Protein AF-A0A952WZS5-F1 (afdb_monomer_lite)

Structure (mmCIF, N/CA/C/O backbone):
data_AF-A0A952WZS5-F1
#
_entry.id   AF-A0A952WZS5-F1
#
loop_
_atom_site.group_PDB
_atom_site.id
_atom_site.type_symbol
_atom_site.label_atom_id
_atom_site.label_alt_id
_atom_site.label_comp_id
_atom_site.label_asym_id
_atom_site.label_entity_id
_atom_site.label_seq_id
_atom_site.pdbx_PDB_ins_code
_atom_site.Cartn_x
_atom_site.Cartn_y
_atom_site.Cartn_z
_atom_site.occupancy
_atom_site.B_iso_or_equiv
_atom_site.auth_seq_id
_atom_site.auth_comp_id
_atom_site.auth_asym_id
_atom_site.auth_atom_id
_atom_site.pdbx_PDB_model_num
ATOM 1 N N . MET A 1 1 ? 8.957 9.276 14.488 1.00 33.31 1 MET A N 1
ATOM 2 C CA . MET A 1 1 ? 8.716 8.084 13.645 1.00 33.31 1 MET A CA 1
ATOM 3 C C . MET A 1 1 ? 7.245 7.718 13.756 1.00 33.31 1 MET A C 1
ATOM 5 O O . MET A 1 1 ? 6.819 7.330 14.834 1.00 33.31 1 MET A O 1
ATOM 9 N N . ALA A 1 2 ? 6.443 7.929 12.710 1.00 44.44 2 ALA A N 1
ATOM 10 C CA . ALA A 1 2 ? 5.041 7.517 12.729 1.00 44.44 2 ALA A CA 1
ATOM 11 C C . ALA A 1 2 ? 4.972 5.999 12.530 1.00 44.44 2 ALA A C 1
ATOM 13 O O . ALA A 1 2 ? 5.515 5.483 11.553 1.00 44.44 2 ALA A O 1
ATOM 14 N N . ILE A 1 3 ? 4.330 5.287 13.458 1.00 46.34 3 ILE A N 1
ATOM 15 C CA . ILE A 1 3 ? 4.021 3.866 13.295 1.00 46.34 3 ILE A CA 1
ATOM 16 C C . ILE A 1 3 ? 3.137 3.765 12.052 1.00 46.34 3 ILE A C 1
ATOM 18 O O . ILE A 1 3 ? 1.990 4.216 12.060 1.00 46.34 3 ILE A O 1
ATOM 22 N N . LYS A 1 4 ? 3.690 3.228 10.961 1.00 57.06 4 LYS A N 1
ATOM 23 C CA . LYS A 1 4 ? 2.945 2.940 9.737 1.00 57.06 4 LYS A CA 1
ATOM 24 C C . LYS A 1 4 ? 1.898 1.900 10.132 1.00 57.06 4 LYS A C 1
ATOM 26 O O . LYS A 1 4 ? 2.222 0.728 10.298 1.00 57.06 4 LYS A O 1
ATOM 31 N N . LYS A 1 5 ? 0.664 2.332 10.405 1.00 64.69 5 LYS A N 1
ATOM 32 C CA . LYS A 1 5 ? -0.430 1.410 10.713 1.00 64.69 5 LYS A CA 1
ATOM 33 C C . LYS A 1 5 ? -0.673 0.606 9.443 1.00 64.69 5 LYS A C 1
ATOM 35 O O . LYS A 1 5 ? -1.304 1.110 8.520 1.00 64.69 5 LYS A O 1
ATOM 40 N N . VAL A 1 6 ? -0.103 -0.595 9.388 1.00 71.44 6 VAL A N 1
ATOM 41 C CA . VAL A 1 6 ? -0.283 -1.542 8.289 1.00 71.44 6 VAL A CA 1
ATOM 42 C C . VAL A 1 6 ? -1.787 -1.779 8.154 1.00 71.44 6 VAL A C 1
ATOM 44 O O . VAL A 1 6 ? -2.427 -2.273 9.083 1.00 71.44 6 VAL A O 1
ATOM 47 N N . LEU A 1 7 ? -2.373 -1.318 7.046 1.00 83.88 7 LEU A N 1
ATOM 48 C CA . LEU A 1 7 ? -3.822 -1.402 6.822 1.00 83.88 7 LEU A CA 1
ATOM 49 C C . LEU A 1 7 ? -4.242 -2.766 6.272 1.00 83.88 7 LEU A C 1
ATOM 51 O O . LEU A 1 7 ? -5.407 -3.130 6.409 1.00 83.88 7 LEU A O 1
ATOM 55 N N . LEU A 1 8 ? -3.300 -3.510 5.689 1.00 91.31 8 LEU A N 1
ATOM 56 C CA . LEU A 1 8 ? -3.502 -4.851 5.150 1.00 91.31 8 LEU A CA 1
ATOM 57 C C . LEU A 1 8 ? -2.653 -5.862 5.905 1.00 91.31 8 LEU A C 1
ATOM 59 O O . LEU A 1 8 ? -1.423 -5.794 5.868 1.00 91.31 8 LEU A O 1
ATOM 63 N N . THR A 1 9 ? -3.305 -6.838 6.533 1.00 93.19 9 THR A N 1
ATOM 64 C CA . THR A 1 9 ? -2.587 -7.996 7.072 1.00 93.19 9 THR A CA 1
ATOM 65 C C . THR A 1 9 ? -1.964 -8.801 5.932 1.00 93.19 9 THR A C 1
ATOM 67 O O . THR A 1 9 ? -2.453 -8.774 4.800 1.00 93.19 9 THR A O 1
ATOM 70 N N . ASP A 1 10 ? -0.907 -9.560 6.218 1.00 94.06 10 ASP A N 1
ATOM 71 C CA . ASP A 1 10 ? -0.261 -10.394 5.196 1.00 94.06 10 ASP A CA 1
ATOM 72 C C . ASP A 1 10 ? -1.234 -11.423 4.608 1.00 94.06 10 ASP A C 1
ATOM 74 O O . ASP A 1 10 ? -1.277 -11.621 3.400 1.00 94.06 10 ASP A O 1
ATOM 78 N N . ALA A 1 11 ? -2.114 -11.994 5.435 1.00 95.62 11 ALA A N 1
ATOM 79 C CA . ALA A 1 11 ? -3.145 -12.921 4.975 1.00 95.62 11 ALA A CA 1
ATOM 80 C C . ALA A 1 11 ? -4.162 -12.272 4.017 1.00 95.62 11 ALA A C 1
ATOM 82 O O . ALA A 1 11 ? -4.664 -12.932 3.108 1.00 95.62 11 ALA A O 1
ATOM 83 N N . GLN A 1 12 ? -4.494 -10.992 4.211 1.00 95.19 12 GLN A N 1
ATOM 84 C CA . GLN A 1 12 ? -5.330 -10.249 3.264 1.00 95.19 12 GLN A CA 1
ATOM 85 C C . GLN A 1 12 ? -4.556 -9.956 1.980 1.00 95.19 12 GLN A C 1
ATOM 87 O O . GLN A 1 12 ? -5.091 -10.135 0.888 1.00 95.19 12 GLN A O 1
ATOM 92 N N . TRP A 1 13 ? -3.293 -9.549 2.109 1.00 95.25 13 TRP A N 1
ATOM 93 C CA . TRP A 1 13 ? -2.430 -9.275 0.969 1.00 95.25 13 TRP A CA 1
ATOM 94 C C . TRP A 1 13 ? -2.240 -10.503 0.075 1.00 95.25 13 TRP A C 1
ATOM 96 O O . TRP A 1 13 ? -2.405 -10.393 -1.136 1.00 95.25 13 TRP A O 1
ATOM 106 N N . GLU A 1 14 ? -1.998 -11.683 0.645 1.00 96.94 14 GLU A N 1
ATOM 107 C CA . GLU A 1 14 ? -1.830 -12.919 -0.130 1.00 96.94 14 GLU A CA 1
ATOM 108 C C . GLU A 1 14 ? -3.084 -13.314 -0.920 1.00 96.94 14 GLU A C 1
ATOM 110 O O . GLU A 1 14 ? -2.975 -13.906 -1.991 1.00 96.94 14 GLU A O 1
ATOM 115 N N . LYS A 1 15 ? -4.279 -12.933 -0.453 1.00 96.94 15 LYS A N 1
ATOM 116 C CA . LYS A 1 15 ? -5.525 -13.128 -1.213 1.00 96.94 15 LYS A CA 1
ATOM 117 C C . LYS A 1 15 ? -5.686 -12.119 -2.352 1.00 96.94 15 LYS A C 1
ATOM 119 O O . LYS A 1 15 ? -6.285 -12.448 -3.369 1.00 96.94 15 LYS A O 1
ATOM 124 N N . LEU A 1 16 ? -5.181 -10.897 -2.178 1.00 95.25 16 LEU A N 1
ATOM 125 C CA . LEU A 1 16 ? -5.357 -9.795 -3.129 1.00 95.25 16 LEU A CA 1
ATOM 126 C C . LEU A 1 16 ? -4.284 -9.771 -4.216 1.00 95.25 16 LEU A C 1
ATOM 128 O O . LEU A 1 16 ? -4.613 -9.570 -5.381 1.00 95.25 16 LEU A O 1
ATOM 132 N N . ARG A 1 17 ? -3.018 -10.009 -3.857 1.00 95.19 17 ARG A N 1
ATOM 133 C CA . ARG A 1 17 ? -1.870 -10.006 -4.773 1.00 95.19 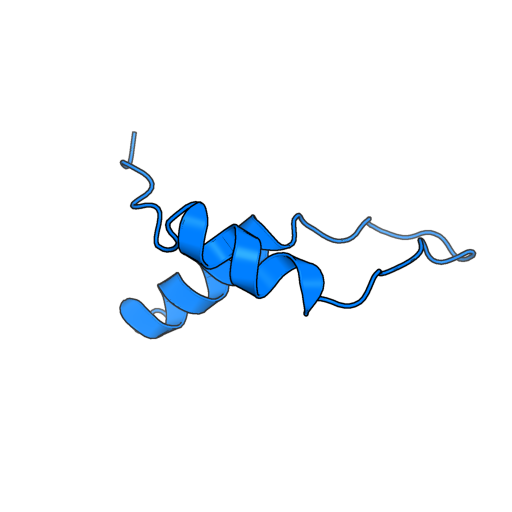17 ARG A CA 1
ATOM 134 C C . ARG A 1 17 ? -2.108 -10.776 -6.082 1.00 95.19 17 ARG A C 1
ATOM 136 O O . ARG A 1 17 ? -1.806 -10.203 -7.124 1.00 95.19 17 ARG A O 1
ATOM 143 N N . PRO A 1 18 ? -2.649 -12.013 -6.093 1.00 96.62 18 PRO A N 1
ATOM 144 C CA . PRO A 1 18 ? -2.847 -12.752 -7.343 1.00 96.62 18 PRO A CA 1
ATOM 145 C C . PRO A 1 18 ? -3.914 -12.144 -8.266 1.00 96.62 18 PRO A C 1
ATOM 147 O O . PRO A 1 18 ? -3.954 -12.486 -9.443 1.00 96.62 18 PRO A O 1
ATOM 150 N N . LEU A 1 19 ? -4.771 -11.252 -7.760 1.00 95.88 19 LEU A N 1
ATOM 151 C CA . LEU A 1 19 ? -5.793 -10.562 -8.553 1.00 95.88 19 LEU A CA 1
ATOM 152 C C . LEU A 1 19 ? -5.244 -9.316 -9.261 1.00 95.88 19 LEU A C 1
ATOM 154 O O . LEU A 1 19 ? -5.922 -8.738 -10.110 1.00 95.88 19 LEU A O 1
ATOM 158 N N . ILE A 1 20 ? -4.035 -8.877 -8.904 1.00 93.19 20 ILE A N 1
ATOM 159 C CA . ILE A 1 20 ? -3.400 -7.709 -9.506 1.00 93.19 20 ILE A CA 1
ATOM 160 C C . ILE A 1 20 ? -2.719 -8.152 -10.807 1.00 93.19 20 ILE A C 1
ATOM 162 O O . ILE A 1 20 ? -1.888 -9.063 -10.787 1.00 93.19 20 ILE A O 1
ATOM 166 N N . PRO A 1 21 ? -3.045 -7.530 -11.955 1.00 91.00 21 PRO A N 1
ATOM 167 C CA . PRO A 1 21 ? -2.447 -7.911 -13.224 1.00 91.00 21 PRO A CA 1
ATOM 168 C C . PRO A 1 21 ? -0.947 -7.613 -13.224 1.00 91.00 21 PRO A C 1
ATOM 170 O O . PRO A 1 21 ? -0.503 -6.553 -12.774 1.00 91.00 21 PRO A O 1
ATOM 173 N N . GLN A 1 22 ? -0.163 -8.527 -13.796 1.00 88.44 22 GLN A N 1
ATOM 174 C CA . GLN A 1 22 ? 1.256 -8.283 -14.019 1.00 88.44 22 GLN A CA 1
ATOM 175 C C . GLN A 1 22 ? 1.434 -7.133 -15.013 1.00 88.44 22 GLN A C 1
ATOM 177 O O . GLN A 1 22 ? 0.830 -7.113 -16.087 1.00 88.44 22 GLN A O 1
ATOM 182 N N . ARG A 1 23 ? 2.282 -6.168 -14.652 1.00 86.50 23 ARG A N 1
ATOM 183 C CA . ARG A 1 23 ? 2.566 -4.983 -15.467 1.00 86.50 23 ARG A CA 1
ATOM 184 C C . ARG A 1 23 ? 3.994 -5.065 -16.006 1.00 86.50 23 ARG A C 1
ATOM 186 O O . ARG A 1 23 ? 4.923 -4.667 -15.298 1.00 86.50 23 ARG A O 1
ATOM 193 N N . PRO A 1 24 ? 4.202 -5.602 -17.224 1.00 86.00 24 PRO A N 1
ATOM 194 C CA . PRO A 1 24 ? 5.531 -5.650 -17.817 1.00 86.00 24 PRO A CA 1
ATOM 195 C C . PRO A 1 24 ? 6.066 -4.233 -18.045 1.00 86.00 24 PRO A C 1
ATOM 197 O O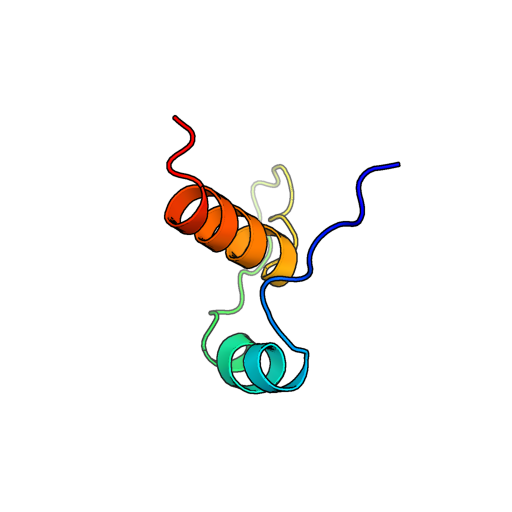 . PRO A 1 24 ? 5.310 -3.281 -18.260 1.00 86.00 24 PRO A O 1
ATOM 200 N N . ARG A 1 25 ? 7.393 -4.081 -17.995 1.00 86.12 25 ARG A N 1
ATOM 201 C CA . ARG A 1 25 ? 8.035 -2.786 -18.244 1.00 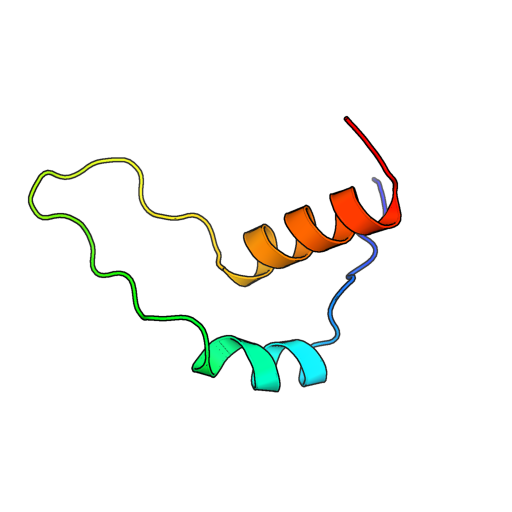86.12 25 ARG A CA 1
ATOM 202 C C . ARG A 1 25 ? 7.778 -2.343 -19.685 1.00 86.12 25 ARG A C 1
ATOM 204 O O . ARG A 1 25 ? 7.915 -3.128 -20.618 1.00 86.12 25 ARG A O 1
AT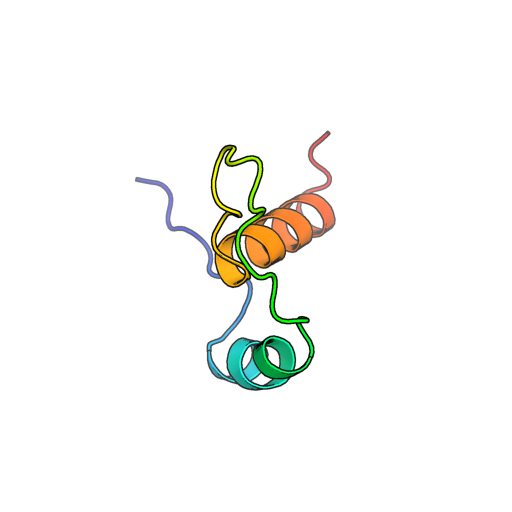OM 211 N N . SER A 1 26 ? 7.435 -1.067 -19.853 1.00 87.56 26 SER A N 1
ATOM 212 C CA . SER A 1 26 ? 7.249 -0.463 -21.173 1.00 87.56 26 SER A CA 1
ATOM 213 C C . SER A 1 26 ? 8.565 -0.490 -21.967 1.00 87.56 26 SER A C 1
ATOM 215 O O . SER A 1 26 ? 9.578 -0.016 -21.444 1.00 87.56 26 SER A O 1
ATOM 217 N N . PRO A 1 27 ? 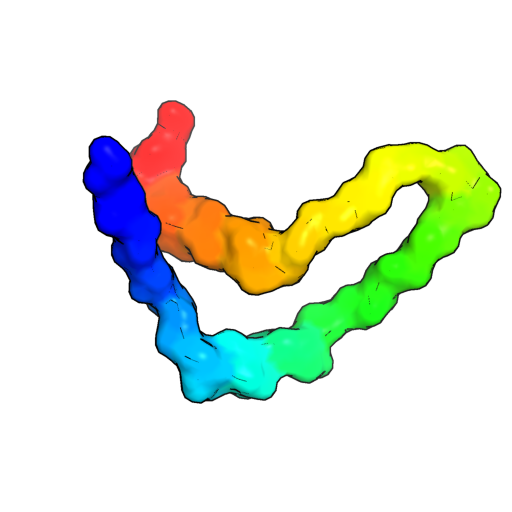8.564 -0.936 -23.240 1.00 90.69 27 PRO A N 1
ATOM 218 C CA . PRO A 1 27 ? 9.736 -0.850 -24.119 1.00 90.69 27 PRO A CA 1
ATOM 219 C C . PRO A 1 27 ? 10.208 0.591 -24.348 1.00 90.69 27 PRO A C 1
ATOM 221 O O . PRO A 1 27 ? 11.376 0.830 -24.626 1.00 90.69 27 PRO A O 1
ATOM 224 N N . ARG A 1 28 ? 9.301 1.565 -24.199 1.00 92.88 28 ARG A N 1
ATOM 225 C CA . ARG A 1 28 ? 9.594 3.004 -24.310 1.00 92.88 28 ARG A CA 1
ATOM 226 C C . ARG A 1 28 ? 10.259 3.584 -23.053 1.00 92.88 28 ARG A C 1
ATOM 228 O O . ARG A 1 28 ? 10.487 4.786 -22.989 1.00 92.88 28 ARG A O 1
ATOM 235 N N . GLY A 1 29 ? 10.546 2.753 -22.050 1.00 89.44 29 GLY A N 1
ATOM 236 C CA . GLY A 1 29 ? 11.105 3.188 -20.775 1.00 89.44 29 GLY A CA 1
ATOM 237 C C . GLY A 1 29 ? 10.095 3.943 -19.907 1.00 89.44 29 GLY A C 1
ATOM 238 O O . GLY A 1 29 ? 8.880 3.779 -20.047 1.00 89.44 29 GLY A O 1
ATOM 239 N N . GLY A 1 30 ? 10.616 4.749 -18.981 1.00 92.50 30 GLY A N 1
ATOM 240 C CA . GLY A 1 30 ? 9.844 5.504 -17.993 1.00 92.50 30 GLY A CA 1
ATOM 241 C C . GLY A 1 30 ? 10.074 5.026 -16.561 1.00 92.50 30 GLY A C 1
ATOM 242 O O . GLY A 1 30 ? 10.787 4.052 -16.307 1.00 92.50 30 GLY A O 1
ATOM 243 N N . ARG A 1 31 ? 9.475 5.739 -15.602 1.00 90.88 31 ARG A N 1
ATOM 244 C CA . ARG A 1 31 ? 9.560 5.370 -14.187 1.00 90.88 31 ARG A CA 1
ATOM 245 C C . ARG A 1 31 ? 8.874 4.010 -13.973 1.00 90.88 31 ARG A C 1
ATOM 247 O O . ARG A 1 31 ? 7.716 3.870 -14.370 1.00 90.88 31 ARG A O 1
ATOM 254 N N . PRO A 1 32 ? 9.541 3.026 -13.342 1.00 89.50 32 PRO A N 1
ATOM 255 C CA . PRO A 1 32 ? 8.899 1.766 -12.990 1.00 89.50 32 PRO A CA 1
ATOM 256 C C . PRO A 1 32 ? 7.655 1.991 -12.116 1.00 89.50 32 PRO A C 1
ATOM 258 O O . PRO A 1 32 ? 7.642 2.944 -11.326 1.00 89.50 32 PRO A O 1
ATOM 261 N N . PRO A 1 33 ? 6.633 1.124 -12.216 1.00 89.38 33 PRO A N 1
ATOM 262 C CA . PRO A 1 33 ? 5.512 1.137 -11.286 1.00 89.38 33 PRO A CA 1
ATOM 263 C C . PRO A 1 33 ? 5.995 1.060 -9.835 1.00 89.38 33 PRO A C 1
ATOM 265 O O . PRO A 1 33 ? 7.002 0.413 -9.538 1.00 89.38 33 PRO A O 1
ATOM 268 N N . ALA A 1 34 ? 5.275 1.732 -8.939 1.00 90.12 34 ALA A N 1
ATOM 269 C CA . ALA A 1 34 ? 5.476 1.562 -7.507 1.00 90.12 34 ALA A CA 1
ATOM 270 C C . ALA A 1 34 ? 5.020 0.163 -7.058 1.00 90.12 34 ALA A C 1
ATOM 272 O O . ALA A 1 34 ? 4.290 -0.519 -7.777 1.00 90.12 34 ALA A O 1
ATOM 273 N N . ASP A 1 35 ? 5.457 -0.240 -5.866 1.00 91.75 35 ASP A N 1
ATOM 274 C CA . ASP A 1 35 ? 5.046 -1.497 -5.243 1.00 91.75 35 ASP A CA 1
ATOM 275 C C . ASP A 1 35 ? 3.520 -1.562 -5.061 1.00 91.75 35 ASP A C 1
ATOM 277 O O . ASP A 1 35 ? 2.894 -0.625 -4.554 1.00 91.75 35 ASP A O 1
ATOM 281 N N . ASP A 1 36 ? 2.927 -2.684 -5.467 1.00 93.94 36 ASP A N 1
ATOM 282 C CA . ASP A 1 36 ? 1.475 -2.855 -5.500 1.00 93.94 36 ASP A CA 1
ATOM 283 C C . ASP A 1 36 ? 0.853 -2.778 -4.100 1.00 93.94 36 ASP A C 1
ATOM 285 O O . ASP A 1 36 ? -0.206 -2.164 -3.924 1.00 93.94 36 ASP A O 1
ATOM 289 N N . ARG A 1 37 ? 1.522 -3.352 -3.088 1.00 94.31 37 ARG A N 1
ATOM 290 C CA . ARG A 1 37 ? 1.042 -3.322 -1.701 1.00 94.31 37 ARG A CA 1
ATOM 291 C C . ARG A 1 37 ? 1.076 -1.901 -1.170 1.00 94.31 37 ARG A C 1
ATOM 293 O O . ARG A 1 37 ? 0.087 -1.443 -0.605 1.00 94.31 37 ARG A O 1
ATOM 300 N N . ALA A 1 38 ? 2.176 -1.187 -1.389 1.00 92.56 38 ALA A N 1
ATOM 301 C CA . ALA A 1 38 ? 2.311 0.203 -0.976 1.00 92.56 38 ALA A CA 1
ATOM 302 C C . ALA A 1 38 ? 1.252 1.107 -1.630 1.00 92.56 38 ALA A C 1
ATOM 304 O O . ALA A 1 38 ? 0.662 1.948 -0.949 1.00 92.56 38 ALA A O 1
ATOM 305 N N . CYS A 1 39 ? 0.972 0.919 -2.924 1.00 93.06 39 CYS A N 1
ATOM 306 C CA . CYS A 1 39 ? -0.098 1.637 -3.617 1.00 93.06 39 CYS A CA 1
ATOM 307 C C . CYS A 1 39 ? -1.470 1.358 -2.995 1.00 93.06 39 CYS A C 1
ATOM 309 O O . CYS A 1 39 ? -2.215 2.298 -2.709 1.00 93.06 39 CYS A O 1
ATOM 311 N N . LEU A 1 40 ? -1.798 0.087 -2.755 1.00 93.88 40 LEU A N 1
ATOM 312 C CA . LEU A 1 40 ? -3.084 -0.289 -2.178 1.00 93.88 40 LEU A CA 1
ATOM 313 C C . LEU A 1 40 ? -3.238 0.220 -0.737 1.00 93.88 40 LEU A C 1
ATOM 315 O O . LEU A 1 40 ? -4.292 0.746 -0.386 1.00 93.88 40 LEU A O 1
ATOM 319 N N . GLU A 1 41 ? -2.185 0.141 0.079 1.00 93.88 41 GLU A N 1
ATOM 320 C CA . GLU A 1 41 ? -2.164 0.741 1.418 1.00 93.88 41 GLU A CA 1
ATOM 321 C C . GLU A 1 41 ? -2.423 2.252 1.372 1.00 93.88 41 GLU A C 1
ATOM 323 O O . GLU A 1 41 ? -3.173 2.762 2.201 1.00 93.88 41 GLU A O 1
ATOM 328 N N . GLY A 1 42 ? -1.844 2.964 0.401 1.00 91.88 42 GLY A N 1
ATOM 329 C CA . GLY A 1 42 ? -2.074 4.396 0.211 1.00 91.88 42 GLY A CA 1
ATOM 330 C C . GLY A 1 42 ? -3.532 4.720 -0.124 1.00 91.88 42 GLY A C 1
ATOM 331 O O . GLY A 1 42 ? -4.123 5.601 0.500 1.00 91.88 42 GLY A O 1
ATOM 332 N N . ILE A 1 43 ? -4.137 3.967 -1.048 1.00 92.44 43 ILE A N 1
ATOM 333 C CA . ILE A 1 43 ? -5.559 4.106 -1.402 1.00 92.44 43 ILE A CA 1
ATOM 334 C C . ILE A 1 43 ? -6.439 3.867 -0.171 1.00 92.44 43 ILE A C 1
ATOM 336 O O . ILE A 1 43 ? -7.291 4.691 0.157 1.00 92.44 43 ILE A O 1
ATOM 340 N N . LEU A 1 44 ? -6.212 2.763 0.546 1.00 92.81 44 LEU A N 1
ATOM 341 C CA . LEU A 1 44 ? -6.970 2.428 1.752 1.00 92.81 44 LEU A CA 1
ATOM 342 C C . LEU A 1 44 ? -6.809 3.482 2.845 1.00 92.81 44 LEU A C 1
ATOM 344 O O . LEU A 1 44 ? -7.755 3.756 3.582 1.00 92.81 44 LEU A O 1
ATOM 348 N N . TRP A 1 45 ? -5.624 4.076 2.958 1.00 91.81 45 TRP A N 1
ATOM 349 C CA . TRP A 1 45 ? -5.380 5.144 3.911 1.00 91.81 45 TRP A CA 1
ATOM 350 C C . TRP A 1 45 ? -6.209 6.380 3.579 1.00 91.81 45 TRP A C 1
ATOM 352 O O . TRP A 1 45 ? -6.918 6.849 4.464 1.00 91.81 45 TRP A O 1
ATOM 362 N N . VAL A 1 46 ? -6.206 6.842 2.323 1.00 92.56 46 VAL A N 1
ATOM 363 C CA . VAL A 1 46 ? -7.035 7.978 1.876 1.00 92.56 46 VAL A CA 1
ATOM 364 C C . VAL A 1 46 ? -8.514 7.708 2.143 1.00 92.56 46 VAL A C 1
ATOM 366 O O . VAL A 1 46 ? -9.195 8.541 2.736 1.00 92.56 46 VAL A O 1
ATOM 369 N N . LEU A 1 47 ? -9.004 6.518 1.780 1.00 92.06 47 LEU A N 1
ATOM 370 C CA . LEU A 1 47 ? -10.400 6.133 2.008 1.00 92.06 47 LEU A CA 1
ATOM 371 C C . LEU A 1 47 ? -10.768 6.089 3.497 1.00 92.06 47 LEU A C 1
ATOM 373 O O . LEU A 1 47 ? -11.904 6.379 3.861 1.00 92.06 47 LEU A O 1
ATOM 377 N N . LYS A 1 48 ? -9.818 5.732 4.364 1.00 88.88 48 LYS A N 1
ATOM 378 C CA . LYS A 1 48 ? -10.028 5.643 5.811 1.00 88.88 48 LYS A CA 1
ATOM 379 C C . LYS A 1 48 ? -9.953 6.994 6.515 1.00 88.88 48 LYS A C 1
ATOM 381 O O . LYS A 1 48 ? -10.668 7.198 7.492 1.00 88.88 48 LYS A O 1
ATOM 386 N N . THR A 1 49 ? -9.042 7.867 6.095 1.00 91.12 49 THR A N 1
ATOM 387 C CA . THR A 1 49 ? -8.781 9.151 6.764 1.00 91.12 49 THR A CA 1
ATOM 388 C C . THR A 1 49 ? -9.569 10.306 6.163 1.00 91.12 49 THR A C 1
ATOM 390 O O . THR A 1 49 ? -9.738 11.319 6.833 1.00 91.12 49 THR A O 1
ATOM 393 N N . GLY A 1 50 ? -10.051 10.171 4.924 1.00 87.56 50 GLY A N 1
ATOM 394 C CA . GLY A 1 50 ? -10.757 11.234 4.211 1.00 87.56 50 GLY A CA 1
ATOM 395 C C . GLY A 1 50 ? -9.856 12.394 3.777 1.00 87.56 50 GLY A C 1
ATOM 396 O O . GLY A 1 50 ? -10.366 13.469 3.466 1.00 87.56 50 GLY A O 1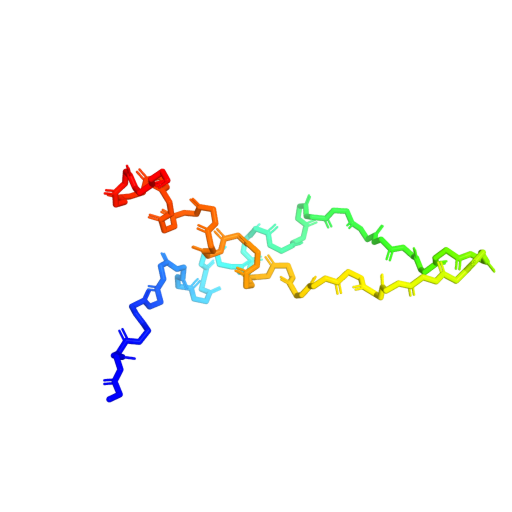
ATOM 397 N N . ILE A 1 51 ? -8.532 12.204 3.774 1.00 85.19 51 ILE A N 1
ATOM 398 C CA . ILE A 1 51 ? -7.571 13.239 3.372 1.00 85.19 51 ILE A CA 1
ATOM 399 C C . ILE A 1 51 ? -7.728 13.555 1.878 1.00 85.19 51 ILE A C 1
ATOM 401 O O . ILE A 1 51 ? -7.787 12.645 1.050 1.00 85.19 51 ILE A O 1
ATOM 405 N N . ARG A 1 52 ? -7.806 14.851 1.558 1.00 61.41 52 ARG A N 1
ATOM 406 C CA . ARG A 1 52 ? -7.841 15.417 0.204 1.00 61.41 52 ARG A CA 1
ATOM 407 C C . ARG A 1 52 ? -6.607 16.267 -0.040 1.00 61.41 52 ARG A C 1
ATOM 409 O O . ARG A 1 52 ? -6.209 16.975 0.909 1.00 61.41 52 ARG A O 1
#

pLDDT: mean 86.69, std 13.95, range [33.31, 96.94]

Sequence (52 aa):
MAIKKVLLTDAQWEKLRPLIPQRPRSPRGGRPPADDRACLEGILWVLKTGIR

Radius of gyration: 13.67 Å; chains: 1; bounding box: 22×28×38 Å

Foldseek 3Di:
DDDLPQPDDVVRVVVCVVVDDDDDADPVHDDDDDDPSVVVSVVVVCVVVVDD

Secondary structure (DSSP, 8-state):
------SS-HHHHHHHGGGSPP-PPPTT--PPPPPHHHHHHHHHHHHHH---